Protein AF-A0A1R3HIP6-F1 (afdb_monomer)

Sequence (95 aa):
MKNRNYPEGSIAEGYIADESITCCSRYFEGVETRFNRPVRNDDGGVLSPVVDAPIQIIQGRPIGEVEDIILDDQTRMRAHRYVFYNSDLISPFRK

InterPro domains:
  IPR025452 Domain of unknown function DUF4218 [PF13960] (2-41)

pLDDT: mean 76.76, std 14.63, range [43.88, 95.81]

Structure (mmCIF, N/CA/C/O backbone):
data_AF-A0A1R3HIP6-F1
#
_entry.id   AF-A0A1R3HIP6-F1
#
loop_
_atom_site.group_PDB
_atom_site.id
_atom_site.type_symbol
_atom_site.label_atom_id
_atom_site.label_alt_id
_atom_site.label_comp_id
_atom_site.label_asym_id
_atom_site.label_entity_id
_atom_site.label_seq_id
_atom_site.pdbx_PDB_ins_code
_atom_site.Cartn_x
_atom_site.Cartn_y
_atom_site.Cartn_z
_atom_site.occupancy
_atom_site.B_iso_or_equiv
_atom_site.auth_seq_id
_atom_site.auth_comp_id
_atom_site.auth_asym_id
_atom_site.auth_atom_id
_atom_site.pdbx_PDB_model_num
ATOM 1 N N . MET A 1 1 ? -15.287 15.087 9.743 1.00 50.97 1 MET A N 1
ATOM 2 C CA . MET 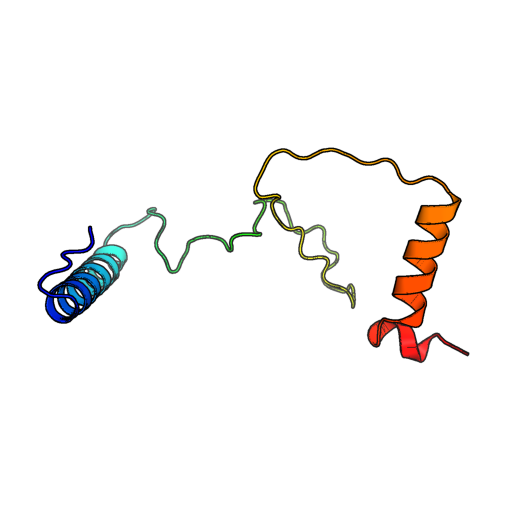A 1 1 ? -15.788 16.437 10.080 1.00 50.97 1 MET A CA 1
ATOM 3 C C . MET A 1 1 ? -14.749 17.066 11.008 1.00 50.97 1 MET A C 1
ATOM 5 O O . MET A 1 1 ? -14.437 16.437 12.004 1.00 50.97 1 MET A O 1
ATOM 9 N N . LYS A 1 2 ? -14.095 18.182 10.651 1.00 56.69 2 LYS A N 1
ATOM 10 C CA . LYS A 1 2 ? -13.095 18.839 11.524 1.00 56.69 2 LYS A CA 1
ATOM 11 C C . LYS A 1 2 ? -13.722 20.093 12.122 1.00 56.69 2 LYS A C 1
ATOM 13 O O . LYS A 1 2 ? -13.941 21.060 11.393 1.00 56.69 2 LYS A O 1
ATOM 18 N N . ASN A 1 3 ? -14.010 20.076 13.421 1.00 66.75 3 ASN A N 1
ATOM 19 C CA . ASN A 1 3 ? -14.410 21.278 14.140 1.00 66.75 3 ASN A CA 1
ATOM 20 C C . ASN A 1 3 ? -13.152 22.118 14.413 1.00 66.75 3 ASN A C 1
ATOM 22 O O . ASN A 1 3 ? -12.316 21.740 15.230 1.00 66.75 3 ASN A O 1
ATOM 26 N N . ARG A 1 4 ? -12.991 23.247 13.708 1.00 66.56 4 ARG A N 1
ATOM 27 C CA . ARG A 1 4 ? -11.809 24.124 13.852 1.00 66.56 4 ARG A CA 1
ATOM 28 C C . ARG A 1 4 ? -11.718 24.795 15.228 1.00 66.56 4 ARG A C 1
ATOM 30 O O . ARG A 1 4 ? -10.652 25.306 15.545 1.00 66.56 4 ARG A O 1
ATOM 37 N N . ASN A 1 5 ? -12.784 24.764 16.032 1.00 74.19 5 ASN A N 1
ATOM 38 C CA . ASN A 1 5 ? -12.801 25.381 17.358 1.00 74.19 5 ASN A CA 1
ATOM 39 C C . ASN A 1 5 ? -12.264 24.457 18.464 1.00 74.19 5 ASN A C 1
ATOM 41 O O . ASN A 1 5 ? -11.890 24.962 19.516 1.00 74.19 5 ASN A O 1
ATOM 45 N N . TYR A 1 6 ? -12.212 23.134 18.236 1.00 80.50 6 TYR A N 1
ATOM 46 C CA . TYR A 1 6 ? -11.776 22.141 19.233 1.00 80.50 6 TYR A CA 1
ATOM 47 C C . TYR A 1 6 ? -11.021 20.980 18.566 1.00 80.50 6 TYR A C 1
ATOM 49 O O . TYR A 1 6 ? -11.588 19.896 18.355 1.00 80.50 6 TYR A O 1
ATOM 57 N N . PRO A 1 7 ? -9.752 21.197 18.184 1.00 83.50 7 PRO A N 1
ATOM 58 C CA . PRO A 1 7 ? -8.956 20.166 17.532 1.00 83.50 7 PRO A CA 1
ATOM 59 C C . PRO A 1 7 ? -8.709 18.960 18.449 1.00 83.50 7 PRO A C 1
ATOM 61 O O . PRO A 1 7 ? -8.840 17.830 17.986 1.00 83.50 7 PRO A O 1
ATOM 64 N N . GLU A 1 8 ? -8.451 19.167 19.741 1.00 88.62 8 GLU A N 1
ATOM 65 C CA . GLU A 1 8 ? -8.223 18.092 20.718 1.00 88.62 8 GLU A CA 1
ATOM 66 C C . GLU A 1 8 ? -9.486 17.256 20.941 1.00 88.62 8 GLU A C 1
ATOM 68 O O . GLU A 1 8 ? -9.425 16.029 20.930 1.00 88.62 8 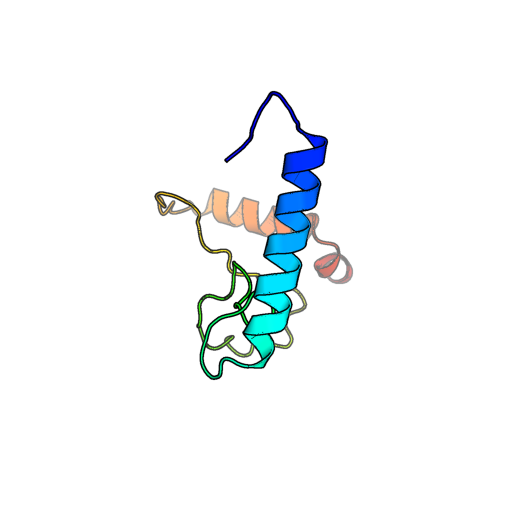GLU A O 1
ATOM 73 N N . GLY A 1 9 ? -10.644 17.914 21.069 1.00 87.94 9 GLY A N 1
ATOM 74 C CA . GLY A 1 9 ? -11.936 17.234 21.197 1.00 87.94 9 GLY A CA 1
ATOM 75 C C . GLY A 1 9 ? -12.245 16.365 19.977 1.00 87.94 9 GLY A C 1
ATOM 76 O O . GLY A 1 9 ? -12.634 15.212 20.127 1.00 87.94 9 GLY A O 1
ATOM 77 N N . SER A 1 10 ? -11.965 16.876 18.772 1.00 86.88 10 SER A N 1
ATOM 78 C CA . SER A 1 10 ? -12.143 16.114 17.526 1.00 86.88 10 SER A CA 1
ATOM 79 C C . SER A 1 10 ? -11.189 14.913 17.426 1.00 86.88 10 SER A C 1
ATOM 81 O O . SER A 1 10 ? -11.542 13.894 16.835 1.00 86.88 10 SER A O 1
ATOM 83 N N . ILE A 1 11 ? -9.972 15.017 17.977 1.00 90.50 11 ILE A N 1
ATOM 84 C CA . ILE A 1 11 ? -9.008 13.904 18.027 1.00 90.50 11 ILE A CA 1
ATOM 85 C C . ILE A 1 11 ? -9.493 12.829 19.001 1.00 90.50 11 ILE A C 1
ATOM 87 O O . ILE A 1 11 ? -9.526 11.654 18.637 1.00 90.50 11 ILE A O 1
ATOM 91 N N . ALA A 1 12 ? -9.891 13.229 20.211 1.00 93.50 12 ALA A N 1
ATOM 92 C CA . ALA A 1 12 ? -10.399 12.308 21.224 1.00 93.50 12 ALA A CA 1
ATOM 93 C C . ALA A 1 12 ? -11.656 11.573 20.734 1.00 93.50 12 ALA A C 1
ATOM 95 O O . ALA A 1 12 ? -11.743 10.353 20.853 1.00 93.50 12 ALA A O 1
ATOM 96 N N . GLU A 1 13 ? -12.593 12.290 20.111 1.00 91.19 13 GLU A N 1
ATOM 97 C CA . GLU A 1 13 ? -13.799 11.705 19.518 1.00 91.19 13 GLU A CA 1
ATOM 98 C C . GLU A 1 13 ? -13.463 10.708 18.400 1.00 91.19 13 GLU A C 1
ATOM 100 O O . GLU A 1 13 ? -14.021 9.611 18.357 1.00 91.19 13 GLU A O 1
ATOM 105 N N . GLY A 1 14 ? -12.505 11.050 17.532 1.00 91.31 14 GLY A N 1
ATOM 106 C CA . GLY A 1 14 ? -12.026 10.142 16.492 1.00 91.31 14 GLY A CA 1
ATOM 107 C C . GLY A 1 14 ? -11.453 8.844 17.065 1.00 91.31 14 GLY A C 1
ATOM 108 O O . GLY A 1 14 ? -11.719 7.773 16.525 1.00 91.31 14 GLY A O 1
ATOM 109 N N . TYR A 1 15 ? -10.719 8.932 18.175 1.00 93.31 15 TYR A N 1
ATOM 110 C CA . TYR A 1 15 ? -10.155 7.767 18.854 1.00 93.31 15 TYR A CA 1
ATOM 111 C C . TYR A 1 15 ? -11.247 6.886 19.483 1.00 93.31 15 TYR A C 1
ATOM 113 O O . TYR A 1 15 ? -11.265 5.678 19.258 1.00 93.31 15 TYR A O 1
ATOM 121 N N . ILE A 1 16 ? -12.225 7.491 20.169 1.00 94.62 16 ILE A N 1
ATOM 122 C CA . ILE A 1 16 ? -13.377 6.773 20.745 1.00 94.62 16 ILE A CA 1
ATOM 123 C C . ILE A 1 16 ? -14.175 6.044 19.655 1.00 94.62 16 ILE A C 1
ATOM 125 O O . ILE A 1 16 ? -14.556 4.882 19.829 1.00 94.62 16 ILE A O 1
ATOM 129 N N . ALA A 1 17 ? -14.433 6.708 18.526 1.00 93.00 17 ALA A N 1
ATOM 130 C CA . ALA A 1 17 ? -15.138 6.101 17.402 1.00 93.00 17 ALA A CA 1
ATOM 131 C C . ALA A 1 17 ? -14.355 4.914 16.815 1.00 93.00 17 ALA A C 1
ATOM 133 O O . ALA A 1 17 ? -14.943 3.865 16.542 1.00 93.00 17 ALA A O 1
ATOM 134 N N . ASP A 1 18 ? -13.035 5.052 16.663 1.00 90.44 18 ASP A N 1
ATOM 135 C CA . ASP A 1 18 ? -12.173 3.998 16.124 1.00 90.44 18 ASP A CA 1
ATOM 136 C C . ASP A 1 18 ? -12.104 2.762 17.035 1.00 90.44 18 ASP A C 1
ATOM 138 O O . ASP A 1 18 ? -12.239 1.628 16.562 1.00 90.44 18 ASP A O 1
ATOM 142 N N . GLU A 1 19 ? -11.971 2.963 18.349 1.00 92.62 19 GLU A N 1
ATOM 143 C CA . GLU A 1 19 ? -11.997 1.876 19.335 1.00 92.62 19 GLU A CA 1
ATOM 144 C C . GLU A 1 19 ? -13.359 1.176 19.376 1.00 92.62 19 GLU A C 1
ATOM 146 O O . GLU A 1 19 ? -13.420 -0.056 19.434 1.00 92.62 19 GLU A O 1
ATOM 151 N N . SER A 1 20 ? -14.451 1.940 19.280 1.00 91.88 20 SER A N 1
ATOM 152 C CA . SER A 1 20 ? -15.814 1.396 19.267 1.00 91.88 20 SER A CA 1
ATOM 153 C C . SER A 1 20 ? -16.042 0.497 18.052 1.00 91.88 20 SER A C 1
ATOM 155 O O . SER A 1 20 ? -16.485 -0.643 18.197 1.00 91.88 20 SER A O 1
ATOM 157 N N . ILE A 1 21 ? -15.672 0.963 16.854 1.00 88.69 21 ILE A N 1
ATOM 158 C CA . ILE A 1 21 ? -15.777 0.179 15.614 1.00 88.69 21 ILE A CA 1
ATOM 159 C C . ILE A 1 21 ? -14.877 -1.059 15.685 1.00 88.69 21 ILE A C 1
ATOM 161 O O . ILE A 1 21 ? -15.306 -2.160 15.337 1.00 88.69 21 ILE A O 1
ATOM 165 N N . THR A 1 22 ? -13.650 -0.903 16.183 1.00 89.25 22 THR A N 1
ATOM 166 C CA . THR A 1 22 ? -12.701 -2.008 16.371 1.00 89.25 22 THR A CA 1
ATOM 167 C C . THR A 1 22 ? -13.255 -3.075 17.316 1.00 89.25 22 THR A C 1
ATOM 169 O O . THR A 1 22 ? -13.177 -4.266 17.010 1.00 89.25 22 THR A O 1
ATOM 172 N N . CYS A 1 23 ? -13.859 -2.675 18.435 1.00 89.19 23 CYS A N 1
ATOM 173 C CA . CYS A 1 23 ? -14.488 -3.588 19.385 1.00 89.19 23 CYS A CA 1
ATOM 174 C C . CYS A 1 23 ? -15.677 -4.326 18.751 1.00 89.19 23 CYS A C 1
ATOM 176 O O . CYS A 1 23 ? -15.711 -5.559 18.760 1.00 89.19 23 CYS A O 1
ATOM 178 N N . CYS A 1 24 ? -16.606 -3.591 18.131 1.00 88.94 24 CYS A N 1
ATOM 179 C CA . CYS A 1 24 ? -17.786 -4.168 17.484 1.00 88.94 24 CYS A CA 1
ATOM 180 C C . CYS A 1 24 ? -17.424 -5.120 16.335 1.00 88.94 24 CYS A C 1
ATOM 182 O O . CYS A 1 24 ? -18.097 -6.129 16.144 1.00 88.94 24 CYS A O 1
ATOM 184 N N . SER A 1 25 ? -16.336 -4.846 15.609 1.00 87.00 25 SER A N 1
ATOM 185 C CA . SER A 1 25 ? -15.894 -5.667 14.476 1.00 87.00 25 SER A CA 1
ATOM 186 C C . SER A 1 25 ? -15.622 -7.134 14.832 1.00 87.00 25 SER A C 1
ATOM 188 O O . SER A 1 25 ? -15.782 -8.002 13.982 1.00 87.00 25 SER A O 1
ATOM 190 N N . ARG A 1 26 ? -15.284 -7.433 16.096 1.00 84.38 26 ARG A N 1
ATOM 191 C CA . ARG A 1 26 ? -15.043 -8.807 16.576 1.00 84.38 26 ARG A CA 1
ATOM 192 C C . ARG A 1 26 ? -16.307 -9.663 16.647 1.00 84.38 26 ARG A C 1
ATOM 194 O O . ARG A 1 26 ? -16.197 -10.879 16.731 1.00 84.38 26 ARG A O 1
ATOM 201 N N . TYR A 1 27 ? -17.478 -9.032 16.647 1.00 88.06 27 TYR A N 1
ATOM 202 C CA . TYR A 1 27 ? -18.773 -9.698 16.778 1.00 88.06 27 TYR A CA 1
ATOM 203 C C . TYR A 1 27 ? -19.541 -9.782 15.453 1.00 88.06 27 TYR A C 1
ATOM 205 O O . TYR A 1 27 ? -20.620 -10.367 15.415 1.00 88.06 27 TYR A O 1
ATOM 213 N N . PHE A 1 28 ? -19.009 -9.205 14.371 1.00 84.75 28 PHE A N 1
ATOM 214 C CA . PHE A 1 28 ? -19.603 -9.284 13.041 1.00 84.75 28 PHE A CA 1
ATOM 215 C C . PHE A 1 28 ? -18.834 -10.289 12.182 1.00 84.75 28 PHE A C 1
ATOM 217 O O . PHE A 1 28 ? -17.681 -10.063 11.821 1.00 84.75 28 PHE A O 1
ATOM 224 N N . GLU A 1 29 ? -19.483 -11.397 11.833 1.00 83.94 29 GLU A N 1
ATOM 225 C CA . GLU A 1 29 ? -18.933 -12.381 10.900 1.00 83.94 29 GLU A CA 1
ATOM 226 C C . GLU A 1 29 ? -19.183 -11.955 9.446 1.00 83.94 29 GLU A C 1
ATOM 228 O O . GLU A 1 29 ? -20.233 -11.406 9.112 1.00 83.94 29 GLU A O 1
ATOM 233 N N . GLY A 1 30 ? -18.204 -12.197 8.568 1.00 80.81 30 GLY A N 1
ATOM 234 C CA . GLY A 1 30 ? -18.328 -11.941 7.127 1.00 80.81 30 GLY A CA 1
ATOM 235 C C . GLY A 1 30 ? -18.247 -10.471 6.695 1.00 80.81 30 GLY A C 1
ATOM 236 O O . GLY A 1 30 ? -18.452 -10.181 5.519 1.00 80.81 30 GLY A O 1
ATOM 237 N N . VAL A 1 31 ? -17.939 -9.542 7.605 1.00 82.69 31 VAL A N 1
ATOM 238 C CA . VAL A 1 31 ? -17.779 -8.114 7.286 1.00 82.69 31 VAL A CA 1
ATOM 239 C C . VAL A 1 31 ? -16.300 -7.767 7.116 1.00 82.69 31 VAL A C 1
ATOM 241 O O . VAL A 1 31 ? -15.441 -8.213 7.882 1.00 82.69 31 VAL A O 1
ATOM 244 N N . GLU A 1 32 ? -15.992 -6.949 6.111 1.00 82.06 32 GLU A N 1
ATOM 245 C CA . GLU A 1 32 ? -14.650 -6.398 5.942 1.00 82.06 32 GLU A CA 1
ATOM 246 C C . GLU A 1 32 ? -14.333 -5.425 7.093 1.00 82.06 32 GLU A C 1
ATOM 248 O O . GLU A 1 32 ? -15.063 -4.472 7.366 1.00 82.06 32 GLU A O 1
ATOM 253 N N . THR A 1 33 ? -13.230 -5.672 7.786 1.00 83.62 33 THR A N 1
ATOM 254 C CA . THR A 1 33 ? -12.712 -4.887 8.905 1.00 83.62 33 THR A CA 1
ATOM 255 C C . THR A 1 33 ? -11.354 -4.318 8.524 1.00 83.62 33 THR A C 1
ATOM 257 O O . THR A 1 33 ? -10.691 -4.799 7.608 1.00 83.62 33 THR A O 1
ATOM 260 N N . ARG A 1 34 ? -10.856 -3.339 9.285 1.00 77.12 34 ARG A N 1
ATOM 261 C CA . ARG A 1 34 ? -9.491 -2.819 9.088 1.00 77.12 34 ARG A CA 1
ATOM 262 C C . ARG A 1 34 ? -8.404 -3.903 9.168 1.00 77.12 34 ARG A C 1
ATOM 264 O O . ARG A 1 34 ? -7.323 -3.684 8.638 1.00 77.12 34 ARG A O 1
ATOM 271 N N . PHE A 1 35 ? -8.683 -5.031 9.825 1.00 79.25 35 PHE A N 1
ATOM 272 C CA . PHE A 1 35 ? -7.729 -6.122 10.037 1.00 79.25 35 PHE A CA 1
ATOM 273 C C . PHE A 1 35 ? -7.751 -7.181 8.936 1.00 79.25 35 PHE A C 1
ATOM 275 O O . PHE A 1 35 ? -6.727 -7.809 8.696 1.00 79.25 35 PHE A O 1
ATOM 282 N N . ASN A 1 36 ? -8.902 -7.402 8.297 1.00 79.25 36 ASN A N 1
ATOM 283 C CA . ASN A 1 36 ? -9.042 -8.389 7.221 1.00 79.25 36 ASN A CA 1
ATOM 284 C C . ASN A 1 36 ? -9.076 -7.745 5.826 1.00 79.25 36 ASN A C 1
ATOM 286 O O . ASN A 1 36 ? -9.040 -8.464 4.830 1.00 79.25 36 ASN A O 1
ATOM 290 N N . ARG A 1 37 ? -9.140 -6.407 5.759 1.00 76.56 37 ARG A N 1
ATOM 291 C CA . ARG A 1 37 ? -9.142 -5.663 4.508 1.00 76.56 37 ARG A CA 1
ATOM 292 C C . ARG A 1 37 ? -7.872 -5.984 3.716 1.00 76.56 37 ARG A C 1
ATOM 294 O O . ARG A 1 37 ? -6.775 -5.770 4.243 1.00 76.56 37 ARG A O 1
ATOM 301 N N . PRO A 1 38 ? -8.006 -6.435 2.461 1.00 73.31 38 PRO A N 1
ATOM 302 C CA . PRO A 1 38 ? -6.862 -6.706 1.611 1.00 73.31 38 PRO A CA 1
ATOM 303 C C . PRO A 1 38 ? -6.011 -5.441 1.429 1.00 73.31 38 PRO A C 1
ATOM 305 O O . PRO A 1 38 ? -6.518 -4.309 1.436 1.00 73.31 38 PRO A O 1
ATOM 308 N N . VAL A 1 39 ? -4.690 -5.611 1.318 1.00 69.38 39 VAL A N 1
ATOM 309 C CA . VAL A 1 39 ? -3.776 -4.478 1.102 1.00 69.38 39 VAL A CA 1
ATOM 310 C C . VAL A 1 39 ? -4.164 -3.740 -0.179 1.00 69.38 39 VAL A C 1
ATOM 312 O O . VAL A 1 39 ? -4.729 -4.313 -1.098 1.00 69.38 39 VAL A O 1
ATOM 315 N N . ARG A 1 40 ? -3.858 -2.440 -0.268 1.00 61.69 40 ARG A N 1
ATOM 316 C CA . ARG A 1 40 ? -4.258 -1.595 -1.416 1.00 61.69 40 ARG A CA 1
ATOM 317 C C . ARG A 1 40 ? -3.801 -2.110 -2.793 1.00 61.69 40 ARG A C 1
ATOM 319 O O . ARG A 1 40 ? -4.341 -1.649 -3.792 1.00 61.69 40 ARG A O 1
ATOM 326 N N . ASN A 1 41 ? -2.832 -3.022 -2.811 1.00 62.50 41 ASN A N 1
ATOM 327 C CA . ASN A 1 41 ? -2.241 -3.657 -3.989 1.00 62.50 41 ASN A CA 1
ATOM 328 C C . ASN A 1 41 ? -2.636 -5.141 -4.119 1.00 62.50 41 ASN A C 1
ATOM 330 O O . ASN A 1 41 ? -1.975 -5.900 -4.816 1.00 62.50 41 ASN A O 1
ATOM 334 N N . ASP A 1 42 ? -3.639 -5.593 -3.373 1.00 62.44 42 ASP A N 1
ATOM 335 C CA . ASP A 1 42 ? -4.203 -6.924 -3.541 1.00 62.44 42 ASP A CA 1
ATOM 336 C C . ASP A 1 42 ? -5.246 -6.855 -4.658 1.00 62.44 42 ASP A C 1
ATOM 338 O O . ASP A 1 42 ? -6.377 -6.398 -4.468 1.00 62.44 42 ASP A O 1
ATOM 342 N N . ASP A 1 43 ? -4.830 -7.260 -5.853 1.00 59.09 43 ASP A N 1
ATOM 343 C CA . ASP A 1 43 ? -5.677 -7.265 -7.043 1.00 59.09 43 ASP A CA 1
ATOM 344 C C . ASP A 1 43 ? -6.668 -8.446 -7.054 1.00 59.09 43 ASP A C 1
ATOM 346 O O . ASP A 1 43 ? -7.327 -8.691 -8.066 1.00 59.09 43 ASP A O 1
ATOM 350 N N . GLY A 1 44 ? -6.774 -9.224 -5.961 1.00 57.84 44 GLY A N 1
ATOM 351 C CA . GLY A 1 44 ? -7.609 -10.432 -5.893 1.00 57.84 44 GLY A 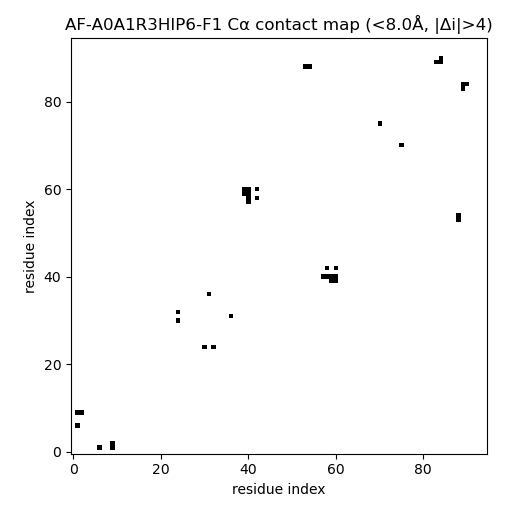CA 1
ATOM 352 C C . GLY A 1 44 ? -7.196 -11.513 -6.902 1.00 57.84 44 GLY A C 1
ATOM 353 O O . GLY A 1 44 ? -7.877 -12.527 -7.060 1.00 57.84 44 GLY A O 1
ATOM 354 N N . GLY A 1 45 ? -6.086 -11.288 -7.607 1.00 51.81 45 GLY A N 1
ATOM 355 C CA . GLY A 1 45 ? -5.470 -12.227 -8.515 1.00 51.81 45 GLY A CA 1
ATOM 356 C C . GLY A 1 45 ? -4.748 -13.292 -7.713 1.00 51.81 45 GLY A C 1
ATOM 357 O O . GLY A 1 45 ? -4.030 -12.992 -6.759 1.00 51.81 45 GLY A O 1
ATOM 358 N N . VAL A 1 46 ? -4.911 -14.548 -8.128 1.00 45.16 46 VAL A N 1
ATOM 359 C CA . VAL A 1 46 ? -3.990 -15.623 -7.757 1.00 45.16 46 VAL A CA 1
ATOM 360 C C . VAL A 1 46 ? -2.595 -15.062 -7.980 1.00 45.16 46 VAL A C 1
ATOM 362 O O . VAL A 1 46 ? -2.251 -14.755 -9.122 1.00 45.16 46 VAL A O 1
ATOM 365 N N . LEU A 1 47 ? -1.822 -14.886 -6.904 1.00 49.41 47 LEU A N 1
ATOM 366 C CA . LEU A 1 47 ? -0.391 -14.659 -7.008 1.00 49.41 47 LEU A CA 1
ATOM 367 C C . LEU A 1 47 ? 0.103 -15.749 -7.952 1.00 49.41 47 LEU A C 1
ATOM 369 O O . LEU A 1 47 ? 0.147 -16.923 -7.577 1.00 49.41 47 LEU A O 1
ATOM 373 N N . SER A 1 48 ? 0.397 -15.393 -9.206 1.00 47.34 48 SER A N 1
ATOM 374 C CA . SER A 1 48 ? 1.118 -16.309 -10.076 1.00 47.34 48 SER A CA 1
ATOM 375 C C . SER A 1 48 ? 2.330 -16.750 -9.258 1.00 47.34 48 SER A C 1
ATOM 377 O O . SER A 1 48 ? 2.901 -15.886 -8.581 1.00 47.34 48 SER A O 1
ATOM 379 N N . PRO A 1 49 ? 2.674 -18.046 -9.231 1.00 43.88 49 PRO A N 1
ATOM 380 C CA . PRO A 1 49 ? 3.604 -18.625 -8.273 1.00 43.88 49 PRO A CA 1
ATOM 381 C C . PRO A 1 49 ? 5.050 -18.232 -8.591 1.00 43.88 49 PRO A C 1
ATOM 383 O O . PRO A 1 49 ? 5.944 -19.061 -8.679 1.00 43.88 49 PRO A O 1
ATOM 386 N N . VAL A 1 50 ? 5.313 -16.942 -8.738 1.00 51.19 50 VAL A N 1
ATOM 387 C CA . VAL A 1 50 ? 6.634 -16.351 -8.662 1.00 51.19 50 VAL A CA 1
ATOM 388 C C . VAL A 1 50 ? 6.931 -16.085 -7.183 1.00 51.19 50 VAL A C 1
ATOM 390 O O . VAL A 1 50 ? 7.314 -14.994 -6.775 1.00 51.19 50 VAL A O 1
ATOM 393 N N . VAL A 1 51 ? 6.694 -17.107 -6.359 1.00 50.12 51 VAL A N 1
ATOM 394 C CA . VAL A 1 51 ? 6.953 -17.106 -4.914 1.00 50.12 51 VAL A CA 1
ATOM 395 C C . VAL A 1 51 ? 8.460 -17.066 -4.622 1.00 50.12 51 VAL A C 1
ATOM 397 O O . VAL A 1 51 ? 8.844 -16.713 -3.516 1.00 50.12 51 VAL A O 1
ATOM 400 N N . ASP A 1 52 ? 9.293 -17.314 -5.642 1.00 53.34 52 ASP A N 1
ATOM 401 C CA . ASP A 1 52 ? 10.759 -17.338 -5.569 1.00 53.34 52 ASP A CA 1
ATOM 402 C C . ASP A 1 52 ? 11.452 -16.315 -6.492 1.00 53.34 52 ASP A C 1
ATOM 404 O O . ASP A 1 52 ? 12.655 -16.428 -6.747 1.00 53.34 52 ASP A O 1
ATOM 408 N N . ALA A 1 53 ? 10.752 -15.297 -7.020 1.00 55.84 53 ALA A N 1
ATOM 409 C CA . ALA A 1 53 ? 11.497 -14.210 -7.659 1.00 55.84 53 ALA A CA 1
ATOM 410 C C . ALA A 1 53 ? 12.210 -13.383 -6.585 1.00 55.84 53 ALA A C 1
ATOM 412 O O . ALA A 1 53 ? 11.556 -12.872 -5.674 1.00 55.84 53 ALA A O 1
ATOM 413 N N . PRO A 1 54 ? 13.520 -13.122 -6.740 1.00 57.12 54 PRO A N 1
ATOM 414 C CA . PRO A 1 54 ? 14.228 -12.173 -5.883 1.00 57.12 54 PRO A CA 1
ATOM 415 C C . PRO A 1 54 ? 13.654 -10.748 -5.995 1.00 57.12 54 PRO A C 1
ATOM 417 O O . PRO A 1 54 ? 13.950 -9.898 -5.161 1.00 57.12 54 PRO A O 1
ATOM 420 N N . ILE A 1 55 ? 12.830 -10.483 -7.017 1.00 57.84 55 ILE A N 1
ATOM 421 C CA . ILE A 1 55 ? 12.124 -9.224 -7.244 1.00 57.84 55 ILE A CA 1
ATOM 422 C C . ILE A 1 55 ? 10.622 -9.492 -7.123 1.00 57.84 55 ILE A C 1
ATOM 424 O O . ILE A 1 55 ? 9.991 -9.973 -8.065 1.00 57.84 55 ILE A O 1
ATOM 428 N N . GLN A 1 56 ? 10.038 -9.146 -5.978 1.00 56.06 56 GLN A N 1
ATOM 429 C CA . GLN A 1 56 ? 8.587 -9.041 -5.859 1.00 56.06 56 GLN A CA 1
ATOM 430 C C . GLN A 1 56 ? 8.131 -7.807 -6.642 1.00 56.06 56 GLN A C 1
ATOM 432 O O . GLN A 1 56 ? 8.275 -6.673 -6.184 1.00 56.06 56 GLN A O 1
ATOM 437 N N . ILE A 1 57 ? 7.600 -8.016 -7.846 1.00 57.62 57 ILE A N 1
ATOM 438 C CA . ILE A 1 57 ? 6.885 -6.962 -8.564 1.00 57.62 57 ILE A CA 1
ATOM 439 C C . ILE A 1 57 ? 5.534 -6.822 -7.867 1.00 57.62 57 ILE A C 1
ATOM 441 O O . ILE A 1 57 ? 4.598 -7.566 -8.150 1.00 57.62 57 ILE A O 1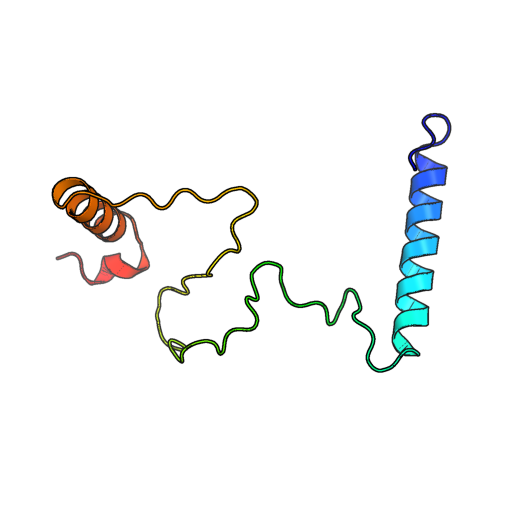
ATOM 445 N N . ILE A 1 58 ? 5.453 -5.900 -6.908 1.00 56.84 58 ILE A N 1
ATOM 446 C CA . ILE A 1 58 ? 4.182 -5.503 -6.307 1.00 56.84 58 ILE A CA 1
ATOM 447 C C . ILE A 1 58 ? 3.397 -4.808 -7.422 1.00 56.84 58 ILE A C 1
ATOM 449 O O . ILE A 1 58 ? 3.682 -3.654 -7.748 1.00 56.84 58 ILE A O 1
ATOM 453 N N . GLN A 1 59 ? 2.464 -5.525 -8.052 1.00 54.97 59 GLN A N 1
ATOM 454 C CA . GLN A 1 59 ? 1.509 -4.907 -8.964 1.00 54.97 59 GLN A CA 1
ATOM 455 C C . GLN A 1 59 ? 0.714 -3.889 -8.145 1.00 54.97 59 GLN A C 1
ATOM 457 O O . GLN A 1 59 ? 0.051 -4.224 -7.170 1.00 54.97 59 GLN A O 1
ATOM 462 N N . GLY A 1 60 ? 0.926 -2.610 -8.437 1.00 56.47 60 GLY A N 1
ATOM 463 C CA . GLY A 1 60 ? 0.170 -1.536 -7.816 1.00 56.47 60 GLY A CA 1
ATOM 464 C C . GLY A 1 60 ? -1.119 -1.320 -8.590 1.00 56.47 60 GLY A C 1
ATOM 465 O O . GLY A 1 60 ? -1.111 -1.358 -9.820 1.00 56.47 60 GLY A O 1
ATOM 466 N N . ARG A 1 61 ? -2.208 -1.006 -7.889 1.00 62.19 61 ARG A N 1
ATOM 467 C CA . ARG A 1 61 ? -3.424 -0.527 -8.544 1.00 62.19 61 ARG A CA 1
ATOM 468 C C . ARG A 1 61 ? -3.221 0.934 -8.965 1.00 62.19 61 ARG A C 1
ATOM 470 O O . ARG A 1 61 ? -2.999 1.775 -8.086 1.00 62.19 61 ARG A O 1
ATOM 477 N N . PRO A 1 62 ? -3.292 1.277 -10.262 1.00 62.91 62 PRO A N 1
ATOM 478 C CA . PRO A 1 62 ? -3.165 2.664 -10.683 1.00 62.91 62 PRO A CA 1
ATOM 479 C C . PRO A 1 62 ? -4.310 3.492 -10.087 1.00 62.91 62 PRO A C 1
ATOM 481 O O . PRO A 1 62 ? -5.483 3.123 -10.169 1.00 62.91 62 PRO A O 1
ATOM 484 N N . ILE A 1 63 ? -3.966 4.608 -9.441 1.00 66.25 63 ILE A N 1
ATOM 485 C CA . ILE A 1 63 ? -4.939 5.569 -8.914 1.00 66.25 63 ILE A CA 1
ATOM 486 C C . ILE A 1 63 ? -5.123 6.652 -9.978 1.00 66.25 63 ILE A C 1
ATOM 488 O O . ILE A 1 63 ? -4.344 7.600 -10.025 1.00 66.25 63 ILE A O 1
ATOM 492 N N . GLY A 1 64 ? -6.142 6.507 -10.827 1.00 71.31 64 GLY A N 1
ATOM 493 C CA . GLY A 1 64 ? -6.481 7.488 -11.863 1.00 71.31 64 GLY A CA 1
ATOM 494 C C . GLY A 1 64 ? -6.727 6.865 -13.234 1.00 71.31 64 GLY A C 1
ATOM 495 O O . GLY A 1 64 ? -6.784 5.645 -13.369 1.00 71.31 64 GLY A O 1
ATOM 496 N N . GLU A 1 65 ? -6.901 7.724 -14.237 1.00 80.75 65 GLU A N 1
ATOM 497 C CA . GLU A 1 65 ? -6.928 7.322 -15.644 1.00 8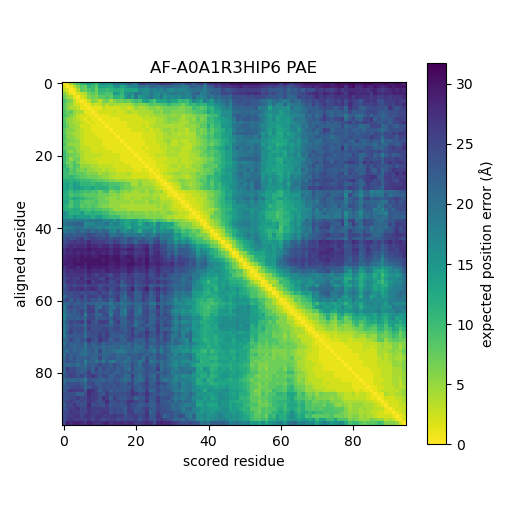0.75 65 GLU A CA 1
ATOM 498 C C . GLU A 1 65 ? -5.553 6.774 -16.044 1.00 80.75 65 GLU A C 1
ATOM 500 O O . GLU A 1 65 ? -4.519 7.347 -15.694 1.00 80.75 65 GLU A O 1
ATOM 505 N N . VAL A 1 66 ? -5.552 5.628 -16.721 1.00 76.31 66 VAL A N 1
ATOM 506 C CA . VAL A 1 66 ? -4.338 4.945 -17.171 1.00 76.31 66 VAL A CA 1
ATOM 507 C C . VAL A 1 66 ? -4.202 5.174 -18.662 1.00 76.31 66 VAL A C 1
ATOM 509 O O . VAL A 1 66 ? -5.118 4.863 -19.419 1.00 76.31 66 VAL A O 1
ATOM 512 N N . GLU A 1 67 ? -3.048 5.682 -19.073 1.00 79.69 67 GLU A N 1
ATOM 513 C CA . GLU A 1 67 ? -2.643 5.698 -20.471 1.00 79.69 67 GLU A CA 1
ATOM 514 C C . GLU A 1 67 ? -1.575 4.623 -20.668 1.00 79.69 67 GLU A C 1
ATOM 516 O O . GLU A 1 67 ? -0.504 4.667 -20.056 1.00 79.69 67 GLU A O 1
ATOM 521 N N . ASP A 1 68 ? -1.880 3.633 -21.503 1.00 79.50 68 ASP A N 1
ATOM 522 C CA . ASP A 1 68 ? -0.913 2.610 -21.873 1.00 79.50 68 ASP A CA 1
ATOM 523 C C . ASP A 1 68 ? 0.092 3.205 -22.859 1.00 79.50 68 ASP A C 1
ATOM 525 O O . ASP A 1 68 ? -0.232 3.532 -24.003 1.00 79.50 68 ASP A O 1
ATOM 529 N N . ILE A 1 69 ? 1.342 3.327 -22.417 1.00 83.38 69 ILE A N 1
ATOM 530 C CA . ILE A 1 69 ? 2.431 3.822 -23.255 1.00 83.38 69 ILE A CA 1
ATOM 531 C C . ILE A 1 69 ? 3.197 2.628 -23.818 1.00 83.38 69 ILE A C 1
ATOM 533 O O . ILE A 1 69 ? 3.810 1.850 -23.084 1.00 83.38 69 ILE A O 1
ATOM 537 N N . ILE A 1 70 ? 3.217 2.510 -25.144 1.00 88.19 70 ILE A N 1
ATOM 538 C CA . ILE A 1 70 ? 4.072 1.547 -25.838 1.00 88.19 70 ILE A CA 1
ATOM 539 C C . ILE A 1 70 ? 5.476 2.146 -25.939 1.00 88.19 70 ILE A C 1
ATOM 541 O O . ILE A 1 70 ? 5.691 3.155 -26.610 1.00 88.19 70 ILE A O 1
ATOM 545 N N . LEU A 1 71 ? 6.441 1.517 -25.270 1.00 90.00 71 LEU A N 1
ATOM 546 C CA . LEU A 1 71 ? 7.846 1.901 -25.378 1.00 90.00 71 LEU A CA 1
ATOM 547 C C . LEU A 1 71 ? 8.430 1.444 -26.716 1.00 90.00 71 LEU A C 1
ATOM 549 O O . LEU A 1 71 ? 8.260 0.290 -27.113 1.00 90.00 71 LEU A O 1
ATOM 553 N N . ASP A 1 72 ? 9.185 2.328 -27.368 1.00 94.19 72 ASP A N 1
ATOM 554 C CA . ASP A 1 72 ? 10.016 1.946 -28.504 1.00 94.19 72 ASP A CA 1
ATOM 555 C C . ASP A 1 72 ? 11.176 1.034 -28.059 1.00 94.19 72 ASP A C 1
ATOM 557 O O . ASP A 1 72 ? 11.537 0.937 -26.877 1.00 94.19 72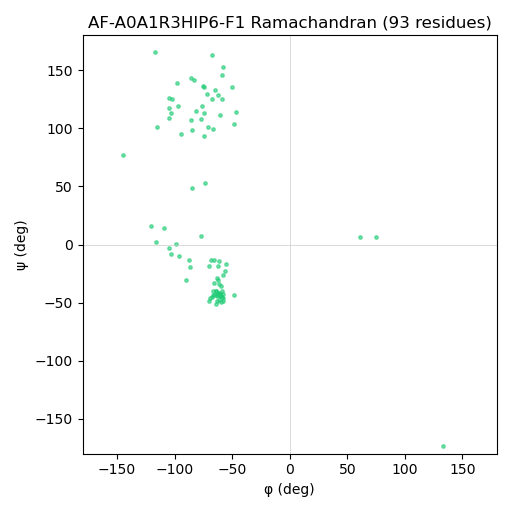 ASP A O 1
ATOM 561 N N . ASP A 1 73 ? 11.790 0.347 -29.022 1.00 94.88 73 ASP A N 1
ATOM 562 C CA . ASP A 1 73 ? 12.849 -0.621 -28.730 1.00 94.88 73 ASP A CA 1
ATOM 563 C C . ASP A 1 73 ? 14.048 0.007 -28.013 1.00 94.88 73 ASP A C 1
ATOM 565 O O . ASP A 1 73 ? 14.647 -0.619 -27.131 1.00 94.88 73 ASP A O 1
ATOM 569 N N . GLN A 1 74 ? 14.386 1.257 -28.344 1.00 95.81 74 GLN A N 1
ATOM 570 C CA . GLN A 1 74 ? 15.496 1.952 -27.702 1.00 95.81 74 GLN A CA 1
ATOM 571 C C . GLN A 1 74 ? 15.196 2.291 -26.243 1.00 95.81 74 GLN A C 1
ATOM 573 O O . GLN A 1 74 ? 16.042 2.041 -25.378 1.00 95.81 74 GLN A O 1
ATOM 578 N N . THR A 1 75 ? 14.015 2.832 -25.941 1.00 92.88 75 THR A N 1
ATOM 579 C CA . THR A 1 75 ? 13.632 3.181 -24.567 1.00 92.88 75 THR A CA 1
ATOM 580 C C . THR A 1 75 ? 13.488 1.931 -23.719 1.00 92.88 75 THR A C 1
ATOM 582 O O . THR A 1 75 ? 14.002 1.894 -22.599 1.00 92.88 75 THR A O 1
ATOM 585 N N . ARG A 1 76 ? 12.909 0.863 -24.277 1.00 91.19 76 ARG A N 1
ATOM 586 C CA . ARG A 1 7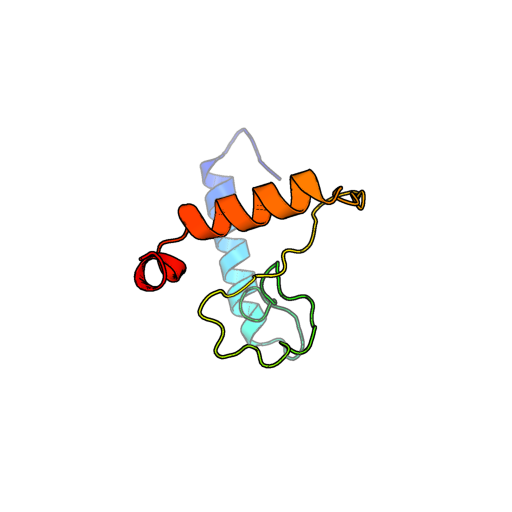6 ? 12.842 -0.442 -23.613 1.00 91.19 76 ARG A CA 1
ATOM 587 C C . ARG A 1 76 ? 14.236 -0.972 -23.266 1.00 91.19 76 ARG A C 1
ATOM 589 O O . ARG A 1 76 ? 14.490 -1.334 -22.117 1.00 91.19 76 ARG A O 1
ATOM 596 N N . MET A 1 77 ? 15.173 -0.958 -24.216 1.00 94.44 77 MET A N 1
ATOM 597 C CA . MET A 1 77 ? 16.553 -1.396 -23.971 1.00 94.44 77 MET A CA 1
ATOM 598 C C . MET A 1 77 ? 17.251 -0.541 -22.903 1.00 94.44 77 MET A C 1
ATOM 600 O O . MET A 1 77 ? 17.950 -1.078 -22.039 1.00 94.44 77 MET A O 1
ATOM 604 N N . ARG A 1 78 ? 17.052 0.782 -22.933 1.00 92.69 78 ARG A N 1
ATOM 605 C CA . ARG A 1 78 ? 17.602 1.704 -21.926 1.00 92.69 78 ARG A CA 1
ATOM 606 C C . ARG A 1 78 ? 17.035 1.428 -20.537 1.00 92.69 78 ARG A C 1
ATOM 608 O O . ARG A 1 78 ? 17.814 1.364 -19.590 1.00 92.69 78 ARG A O 1
ATOM 615 N N . ALA A 1 79 ? 15.726 1.214 -20.421 1.00 89.44 79 ALA A N 1
ATOM 616 C CA . ALA A 1 79 ? 15.072 0.884 -19.158 1.00 89.44 79 ALA A CA 1
ATOM 617 C C . ALA A 1 79 ? 15.605 -0.436 -18.580 1.00 89.44 79 ALA A C 1
ATOM 619 O O . ALA A 1 79 ? 16.025 -0.474 -17.422 1.00 89.44 79 ALA A O 1
ATOM 620 N N . HIS A 1 80 ? 15.701 -1.491 -19.400 1.00 88.50 80 HIS A N 1
ATOM 621 C CA . HIS A 1 80 ? 16.298 -2.763 -18.979 1.00 88.50 80 HIS A CA 1
ATOM 622 C C . HIS A 1 80 ? 17.741 -2.591 -18.498 1.00 88.50 80 HIS A C 1
ATOM 624 O O . HIS A 1 80 ? 18.108 -3.092 -17.433 1.00 88.50 80 HIS A O 1
ATOM 630 N N . ARG A 1 81 ? 18.557 -1.844 -19.253 1.00 90.81 81 ARG A N 1
ATOM 631 C CA . ARG A 1 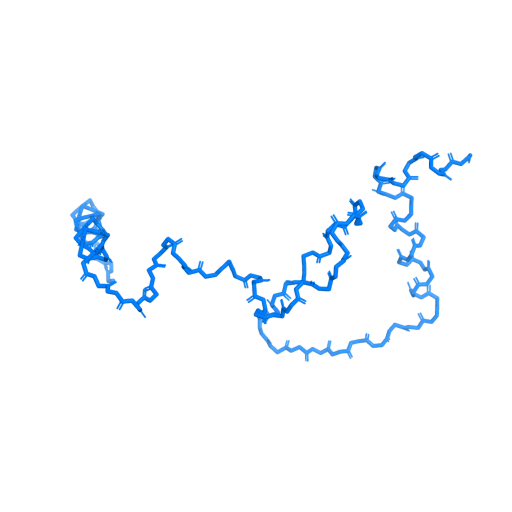81 ? 19.949 -1.565 -18.891 1.00 90.81 81 ARG A CA 1
ATOM 632 C C . ARG A 1 81 ? 20.040 -0.787 -17.574 1.00 90.81 81 ARG A C 1
ATOM 634 O O . ARG A 1 81 ? 20.875 -1.113 -16.735 1.00 90.81 81 ARG A O 1
ATOM 641 N N . TYR A 1 82 ? 19.176 0.204 -17.374 1.00 89.88 82 TYR A N 1
ATOM 642 C CA . TYR A 1 82 ? 19.135 0.987 -16.144 1.00 89.88 82 TYR A CA 1
ATOM 643 C C . TYR A 1 82 ? 18.849 0.107 -14.924 1.00 89.88 82 TYR A C 1
ATOM 645 O O . TYR A 1 82 ? 19.615 0.151 -13.962 1.00 89.88 82 TYR A O 1
ATOM 653 N N . VAL A 1 83 ? 17.819 -0.743 -14.982 1.00 86.19 83 VAL A N 1
ATOM 654 C CA . VAL A 1 83 ? 17.491 -1.672 -13.886 1.00 86.19 83 VAL A CA 1
ATOM 655 C C . VAL A 1 83 ? 18.665 -2.611 -13.596 1.00 86.19 83 VAL A C 1
ATOM 657 O O . VAL A 1 83 ? 19.057 -2.766 -12.440 1.00 86.19 83 VAL A O 1
ATOM 660 N N . PHE A 1 84 ? 19.285 -3.171 -14.639 1.00 84.88 84 PHE A N 1
ATOM 661 C CA . PHE A 1 84 ? 20.432 -4.074 -14.503 1.00 84.88 84 PHE A CA 1
ATOM 662 C C . PHE A 1 84 ? 21.617 -3.429 -13.762 1.00 84.88 84 PHE A C 1
ATOM 664 O O . PHE A 1 84 ? 22.214 -4.066 -12.893 1.00 84.88 84 PHE A O 1
ATOM 671 N N . TYR A 1 85 ? 21.938 -2.164 -14.067 1.00 87.12 85 TYR A N 1
ATOM 672 C CA . TYR A 1 85 ? 23.074 -1.438 -13.478 1.00 87.12 85 TYR A CA 1
ATOM 673 C C . TYR A 1 85 ? 22.774 -0.704 -12.164 1.00 87.12 85 TYR A C 1
ATOM 675 O O . TYR A 1 85 ? 23.717 -0.313 -11.477 1.00 87.12 85 TYR A O 1
ATOM 683 N N . ASN A 1 86 ? 21.509 -0.538 -11.778 1.00 86.69 86 ASN A N 1
ATOM 684 C CA . ASN A 1 86 ? 21.136 0.201 -10.563 1.00 86.69 86 ASN A CA 1
ATOM 685 C C . ASN A 1 86 ? 20.446 -0.664 -9.494 1.00 86.69 86 ASN A C 1
ATOM 687 O O . ASN A 1 86 ? 20.066 -0.144 -8.454 1.00 86.69 86 ASN A O 1
ATOM 691 N N . SER A 1 87 ? 20.292 -1.975 -9.714 1.00 81.44 87 SER A N 1
ATOM 692 C CA . SER A 1 87 ? 19.706 -2.896 -8.728 1.00 81.44 87 SER A CA 1
ATOM 693 C C . SER A 1 87 ? 20.759 -3.732 -7.995 1.00 81.44 87 SER A C 1
ATOM 695 O O . SER A 1 87 ? 21.521 -4.464 -8.633 1.00 81.44 87 SER A O 1
ATOM 697 N N . ASP A 1 88 ? 20.759 -3.683 -6.661 1.00 83.19 88 ASP A N 1
ATOM 698 C CA . ASP A 1 88 ? 21.664 -4.469 -5.805 1.00 83.19 88 ASP A CA 1
ATOM 699 C C . ASP A 1 88 ? 21.467 -5.983 -5.965 1.00 83.19 88 ASP A C 1
ATOM 701 O O . ASP A 1 88 ? 22.428 -6.747 -5.901 1.00 83.19 88 ASP A O 1
ATOM 705 N N . LEU A 1 89 ? 20.243 -6.416 -6.279 1.00 79.00 89 LEU A N 1
ATOM 706 C CA . LEU A 1 89 ? 19.902 -7.822 -6.527 1.00 79.00 89 LEU A CA 1
ATOM 707 C C . LEU A 1 89 ? 20.636 -8.405 -7.739 1.00 79.00 89 LEU A C 1
ATOM 709 O O . LEU A 1 89 ? 20.902 -9.602 -7.799 1.00 79.00 89 LEU A O 1
ATOM 713 N N . ILE A 1 90 ? 20.960 -7.554 -8.712 1.00 78.56 90 ILE A N 1
ATOM 714 C CA . ILE A 1 90 ? 21.616 -7.946 -9.963 1.00 78.56 90 ILE A CA 1
ATOM 715 C C . ILE A 1 90 ? 23.136 -7.735 -9.874 1.00 78.56 90 ILE A C 1
ATOM 717 O O . ILE A 1 90 ? 23.884 -8.220 -10.721 1.00 78.56 90 ILE A O 1
ATOM 721 N N . SER A 1 91 ? 23.613 -7.068 -8.816 1.00 80.56 91 SER A N 1
ATOM 722 C CA . SER A 1 91 ? 25.035 -6.824 -8.557 1.00 80.56 91 SER A CA 1
ATOM 723 C C . SER A 1 91 ? 25.914 -8.083 -8.687 1.00 80.56 91 SER A C 1
ATOM 725 O O . SER A 1 91 ? 26.925 -8.002 -9.384 1.00 80.56 91 SER A O 1
ATOM 727 N N . PRO A 1 92 ? 25.517 -9.273 -8.175 1.00 83.75 92 PRO A N 1
ATOM 728 C CA . PRO A 1 92 ? 26.323 -10.495 -8.306 1.00 83.75 92 PRO A CA 1
ATOM 729 C C . PRO A 1 92 ? 26.555 -10.974 -9.749 1.00 83.75 92 PRO A C 1
ATOM 731 O O . PRO A 1 92 ? 27.461 -11.766 -9.995 1.00 83.75 92 PRO A O 1
ATOM 734 N N . PHE A 1 93 ? 25.740 -10.524 -10.706 1.00 78.31 93 PHE A N 1
ATOM 735 C CA . PHE A 1 93 ? 25.820 -10.918 -12.116 1.00 78.31 93 PHE A CA 1
ATOM 736 C C . PHE A 1 93 ? 26.561 -9.890 -12.987 1.00 78.31 93 PHE A C 1
ATOM 738 O O . PHE A 1 93 ? 26.700 -10.097 -14.196 1.00 78.31 93 PHE A O 1
ATOM 745 N N . ARG A 1 94 ? 27.047 -8.789 -12.399 1.00 78.06 94 ARG A N 1
ATOM 746 C CA . ARG A 1 94 ? 27.906 -7.813 -13.079 1.00 78.06 94 ARG A CA 1
ATOM 747 C C . ARG A 1 94 ? 29.351 -8.301 -12.980 1.00 78.06 94 ARG A C 1
ATOM 749 O O . ARG A 1 94 ? 29.926 -8.304 -11.898 1.00 78.06 94 ARG A O 1
ATOM 756 N N . LYS A 1 95 ? 29.895 -8.775 -14.099 1.00 67.88 95 LYS A N 1
ATOM 757 C CA . LYS A 1 95 ? 31.320 -9.109 -14.229 1.00 67.88 95 LYS A CA 1
ATOM 758 C C . LYS A 1 95 ? 32.152 -7.863 -14.487 1.00 67.88 95 LYS A C 1
ATOM 760 O O . LYS A 1 95 ? 31.642 -6.978 -15.211 1.00 67.88 95 LYS A O 1
#

Solvent-accessible surface area (backbone atoms only — not comparable to full-atom values): 6451 Å² total; per-residue (Å²): 138,85,54,88,90,41,62,66,61,50,50,53,50,51,51,54,52,51,53,51,52,58,59,54,49,78,77,48,82,96,63,89,38,93,85,71,49,73,57,90,51,60,80,84,61,79,75,71,86,64,83,80,48,95,67,80,79,76,61,70,66,81,90,69,92,82,80,90,78,86,72,52,74,66,57,46,52,50,51,54,50,48,51,55,77,71,35,77,90,43,48,88,76,63,129

Foldseek 3Di:
DQDPVCNPVVVVVVVVVLVVLVVVVVVDPPDDDPVNDDDQQPPVDDPPPVVPDPDDPSRHDDDDDDDDDDDDPVVVVVVVVCCCVPDPVNVVVDD

Secondary structure (DSSP, 8-state):
---TT-HHHHHHHHHHHHHHHHHHHTT-TT---TTTSPPTT--S----S-TT-SS----PPP-S--------HHHHHHHHHHH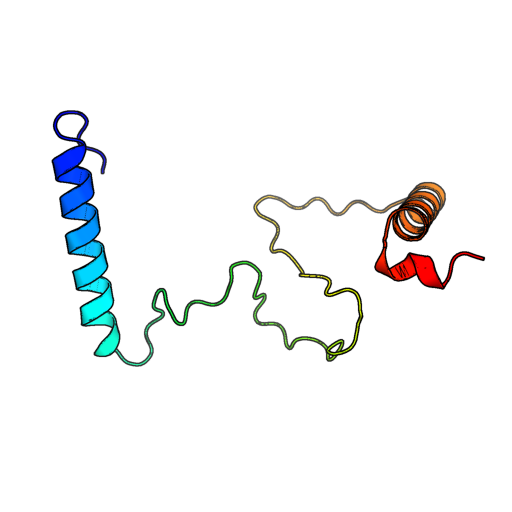HHH-GGGGGG--

Organism: NCBI:txid93759

Radius of gyration: 22.64 Å; Cα contacts (8 Å, |Δi|>4): 20; chains: 1; bounding box: 51×44×50 Å

Mean predicted aligned error: 15.22 Å